Protein AF-A0A0V1E6Z0-F1 (afdb_monomer_lite)

InterPro domains:
  IPR029526 PiggyBac transposable element-derived protein [PF13843] (11-140)
  IPR052638 PiggyBac transposable element-derived [PTHR47055] (14-141)

Organism: Trichinella pseudospiralis (NCBI:txid6337)

pLDDT: mean 80.42, std 14.71, range [31.2, 94.31]

Structure (mmCIF, N/CA/C/O backbone):
data_AF-A0A0V1E6Z0-F1
#
_entry.id   AF-A0A0V1E6Z0-F1
#
loop_
_atom_site.group_PDB
_atom_site.id
_atom_site.type_symbol
_atom_site.label_atom_id
_atom_site.label_alt_id
_atom_site.label_comp_id
_atom_site.label_asym_id
_atom_site.label_entity_id
_atom_site.label_seq_id
_atom_site.pdbx_PDB_ins_code
_atom_site.Cartn_x
_atom_site.Cartn_y
_atom_site.Cartn_z
_atom_site.occupancy
_atom_site.B_iso_or_equiv
_atom_site.auth_seq_id
_atom_site.auth_comp_id
_atom_site.auth_asym_id
_atom_site.auth_atom_id
_atom_site.pdbx_PDB_model_num
ATOM 1 N N . MET A 1 1 ? -50.559 -12.179 20.758 1.00 37.75 1 MET A N 1
ATOM 2 C CA . MET A 1 1 ? -49.288 -12.615 20.141 1.00 37.75 1 MET A CA 1
ATOM 3 C C . MET A 1 1 ? -49.250 -12.112 18.708 1.00 37.75 1 MET A C 1
ATOM 5 O O . MET A 1 1 ? -49.856 -12.716 17.838 1.00 37.75 1 MET A O 1
ATOM 9 N N . SER A 1 2 ? -48.598 -10.979 18.470 1.00 31.20 2 SER A N 1
ATOM 10 C CA . SER A 1 2 ? -48.301 -10.493 17.120 1.00 31.20 2 SER A CA 1
ATOM 11 C C . SER A 1 2 ? -47.018 -9.676 17.215 1.00 31.20 2 SER A C 1
ATOM 13 O O . SER A 1 2 ? -47.028 -8.563 17.736 1.00 31.20 2 SER A O 1
ATOM 15 N N . ASN A 1 3 ? -45.901 -10.275 16.800 1.00 32.34 3 ASN A N 1
ATOM 16 C CA . ASN A 1 3 ? -44.581 -9.654 16.842 1.00 32.34 3 ASN A CA 1
ATOM 17 C C . ASN A 1 3 ? -44.522 -8.496 15.839 1.00 32.34 3 ASN A C 1
ATOM 19 O O . ASN A 1 3 ? -44.340 -8.692 14.641 1.00 32.34 3 ASN A O 1
ATOM 23 N N . THR A 1 4 ? -44.655 -7.276 16.343 1.00 43.06 4 THR A N 1
ATOM 24 C CA . THR A 1 4 ? -44.377 -6.023 15.640 1.00 43.06 4 THR A CA 1
ATOM 25 C C . THR A 1 4 ? -42.867 -5.772 15.596 1.00 43.06 4 THR A C 1
ATOM 27 O O . THR A 1 4 ? -42.330 -4.900 16.278 1.00 43.06 4 THR A O 1
ATOM 30 N N . THR A 1 5 ? -42.140 -6.522 14.766 1.00 43.09 5 THR A N 1
ATOM 31 C CA . THR A 1 5 ? -40.759 -6.168 14.405 1.00 43.09 5 THR A CA 1
ATOM 32 C C . THR A 1 5 ? -40.763 -5.035 13.380 1.00 43.09 5 THR A C 1
ATOM 34 O O . THR A 1 5 ? -40.789 -5.252 12.173 1.00 43.09 5 THR A O 1
ATOM 37 N N . GLY A 1 6 ? -40.785 -3.816 13.923 1.00 41.25 6 GLY A N 1
ATOM 38 C CA . GLY A 1 6 ? -40.280 -2.552 13.385 1.00 41.25 6 GLY A CA 1
ATOM 39 C C . GLY A 1 6 ? -40.160 -2.390 11.869 1.00 41.25 6 GLY A C 1
ATOM 40 O O . GLY A 1 6 ? -39.150 -2.758 11.271 1.00 41.25 6 GLY A O 1
ATOM 41 N N . GLN A 1 7 ? -41.098 -1.638 11.290 1.00 44.97 7 GLN A N 1
ATOM 42 C CA . GLN A 1 7 ? -40.839 -0.840 10.093 1.00 44.97 7 GLN A CA 1
ATOM 43 C C . GLN A 1 7 ? -39.722 0.177 10.397 1.00 44.97 7 GLN A C 1
ATOM 45 O O . GLN A 1 7 ? -39.978 1.282 10.869 1.00 44.97 7 GLN A O 1
ATOM 50 N N . ARG A 1 8 ? -38.457 -0.186 10.171 1.00 48.28 8 ARG A N 1
ATOM 51 C CA . ARG A 1 8 ? -37.324 0.749 10.225 1.00 48.28 8 ARG A CA 1
ATOM 52 C C . ARG A 1 8 ? -36.771 0.949 8.805 1.00 48.28 8 ARG A C 1
ATOM 54 O O . ARG A 1 8 ? -36.319 0.007 8.172 1.00 48.28 8 ARG A O 1
ATOM 61 N N . SER A 1 9 ? -36.870 2.197 8.331 1.00 50.03 9 SER A N 1
ATOM 62 C CA . SER A 1 9 ? -36.160 2.825 7.195 1.00 50.03 9 SER A CA 1
ATOM 63 C C . SER A 1 9 ? -36.379 2.314 5.756 1.00 50.03 9 SER A C 1
ATOM 65 O O . SER A 1 9 ? -35.414 2.166 5.011 1.00 50.03 9 SER A O 1
ATOM 67 N N . ARG A 1 10 ? -37.626 2.142 5.297 1.00 53.41 10 ARG A N 1
ATOM 68 C CA . ARG A 1 10 ? -37.913 1.826 3.875 1.00 53.41 10 ARG A CA 1
ATOM 69 C C . ARG A 1 10 ? -37.826 3.011 2.892 1.00 53.41 10 ARG A C 1
ATOM 71 O O . ARG A 1 10 ? -37.952 2.798 1.697 1.00 53.41 10 ARG A O 1
ATOM 78 N N . ILE A 1 11 ? -37.623 4.240 3.369 1.00 56.22 11 ILE A N 1
ATOM 79 C CA . ILE A 1 11 ? -37.955 5.456 2.596 1.00 56.22 11 ILE A CA 1
ATOM 80 C C . ILE A 1 11 ? -36.743 6.061 1.848 1.00 56.22 11 ILE A C 1
ATOM 82 O O . ILE A 1 11 ? -36.931 6.822 0.911 1.00 56.22 11 ILE A O 1
ATOM 86 N N . TRP A 1 12 ? -35.502 5.697 2.208 1.00 57.25 12 TRP A N 1
ATOM 87 C CA . TRP A 1 12 ? -34.276 6.303 1.638 1.00 57.25 12 TRP A CA 1
ATOM 88 C C . TRP A 1 12 ? -33.103 5.323 1.433 1.00 57.25 12 TRP A C 1
ATOM 90 O O . TRP A 1 12 ? -31.988 5.740 1.128 1.00 57.25 12 TRP A O 1
ATOM 100 N N . GLY A 1 13 ? -33.313 4.020 1.648 1.00 66.69 13 GLY A N 1
ATOM 101 C CA . GLY A 1 13 ? -32.251 3.011 1.594 1.00 66.69 13 GLY A CA 1
ATOM 102 C C . GLY A 1 13 ? -32.286 2.193 0.307 1.00 66.69 13 GLY A C 1
ATOM 103 O O . GLY A 1 13 ? -33.350 1.726 -0.091 1.00 66.69 13 GLY A O 1
ATOM 104 N N . VAL A 1 14 ? -31.122 1.958 -0.306 1.00 79.88 14 VAL A N 1
ATOM 105 C CA . VAL A 1 14 ? -30.985 1.019 -1.432 1.00 79.88 14 VAL A CA 1
ATOM 106 C C . VAL A 1 14 ? -31.421 -0.384 -0.971 1.00 79.88 14 VAL A C 1
ATOM 108 O O . VAL A 1 14 ? -30.803 -0.908 -0.036 1.00 79.88 14 VAL A O 1
ATOM 111 N N . PRO A 1 15 ? -32.433 -1.014 -1.610 1.00 83.06 15 PRO A N 1
ATOM 112 C CA . PRO A 1 15 ? -32.963 -2.327 -1.230 1.00 83.06 15 PRO A CA 1
ATOM 113 C C . PRO A 1 15 ? -31.945 -3.423 -1.006 1.00 83.06 15 PRO A C 1
ATOM 115 O O . PRO A 1 15 ? -32.018 -4.153 -0.020 1.00 83.06 15 PRO A O 1
ATOM 118 N N . LEU A 1 16 ? -30.942 -3.477 -1.869 1.00 84.81 16 LEU A N 1
ATOM 119 C CA . LEU A 1 16 ? -29.861 -4.441 -1.755 1.00 84.81 16 LEU A CA 1
ATOM 120 C C . LEU A 1 16 ? -29.091 -4.305 -0.430 1.00 84.81 16 LEU A C 1
ATOM 122 O O . LEU A 1 16 ? -28.779 -5.300 0.218 1.00 84.81 16 LEU A O 1
ATOM 126 N N . VAL A 1 17 ? -28.818 -3.075 0.007 1.00 81.62 17 VAL A N 1
ATOM 127 C CA . VAL A 1 17 ? -27.971 -2.814 1.177 1.00 81.62 17 VAL A CA 1
ATOM 128 C C . VAL A 1 17 ? -28.712 -3.141 2.469 1.00 81.62 17 VAL A C 1
ATOM 130 O O . VAL A 1 17 ? -28.173 -3.857 3.312 1.00 81.62 17 VAL A O 1
ATOM 133 N N . TYR A 1 18 ? -29.955 -2.667 2.623 1.00 81.25 18 TYR A N 1
ATOM 134 C CA . TYR A 1 18 ? -30.700 -2.886 3.869 1.00 81.25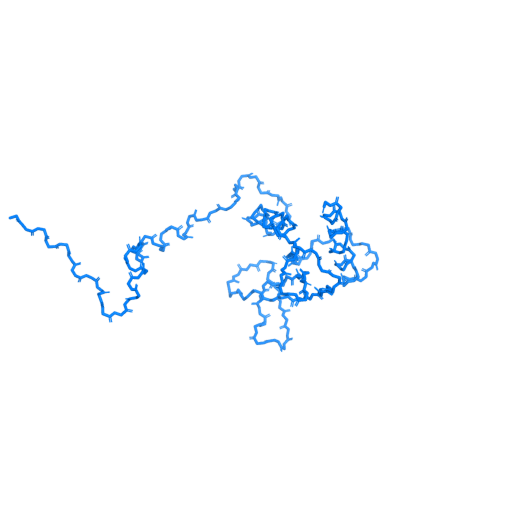 18 TYR A CA 1
ATOM 135 C C . TYR A 1 18 ? -31.153 -4.339 4.055 1.00 81.25 18 TYR A C 1
ATOM 137 O O . TYR A 1 18 ? -31.307 -4.773 5.194 1.00 81.25 18 TYR A O 1
ATOM 145 N N . ASN A 1 19 ? -31.350 -5.088 2.963 1.00 87.06 19 ASN A N 1
ATOM 146 C CA . ASN A 1 19 ? -31.675 -6.514 3.025 1.00 87.06 19 ASN A CA 1
ATOM 147 C C . ASN A 1 19 ? -30.460 -7.382 3.381 1.00 87.06 19 ASN A C 1
ATOM 149 O O . ASN A 1 19 ? -30.640 -8.483 3.888 1.00 87.06 19 ASN A O 1
ATOM 153 N N . THR A 1 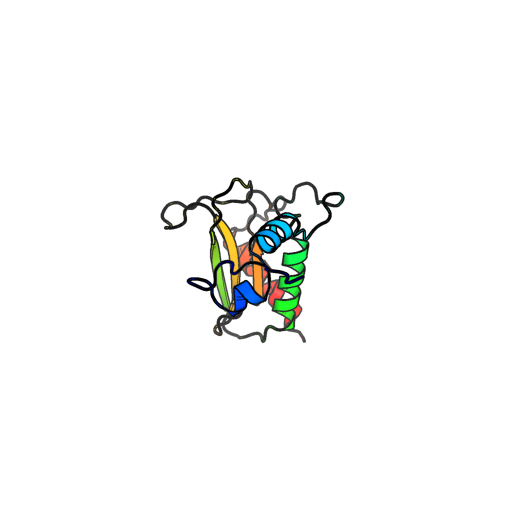20 ? -29.237 -6.902 3.125 1.00 89.56 20 THR A N 1
ATOM 154 C CA . THR A 1 20 ? -28.014 -7.677 3.380 1.00 89.56 20 THR A CA 1
ATOM 155 C C . THR A 1 20 ? -27.631 -7.656 4.859 1.00 89.56 20 THR A C 1
ATOM 157 O O . THR A 1 20 ? -27.409 -8.704 5.458 1.00 89.56 20 THR A O 1
ATOM 160 N N . MET A 1 21 ? -27.529 -6.470 5.468 1.00 89.94 21 MET A N 1
ATOM 161 C CA . MET A 1 21 ? -27.203 -6.338 6.891 1.00 89.94 21 MET A CA 1
ATOM 162 C C . MET A 1 21 ? -27.664 -4.999 7.464 1.00 89.94 21 MET A C 1
ATOM 164 O O . MET A 1 21 ? -27.764 -3.992 6.763 1.00 89.94 21 MET A O 1
ATOM 168 N N . SER A 1 22 ? -27.902 -4.964 8.776 1.00 89.62 22 SER A N 1
ATOM 169 C CA . SER A 1 22 ? -28.215 -3.708 9.458 1.00 89.62 22 SER A CA 1
ATOM 170 C C . SER A 1 22 ? -26.991 -2.785 9.522 1.00 89.62 22 SER A C 1
ATOM 172 O O . SER A 1 22 ? -25.849 -3.236 9.634 1.00 89.62 22 SER A O 1
ATOM 174 N N . ARG A 1 23 ? -27.228 -1.465 9.537 1.00 87.94 23 ARG A N 1
ATOM 175 C CA . ARG A 1 23 ? -26.165 -0.452 9.687 1.00 87.94 23 ARG A CA 1
ATOM 176 C C . ARG A 1 23 ? -25.305 -0.686 10.932 1.00 87.94 23 ARG A C 1
ATOM 178 O O . ARG A 1 23 ? -24.093 -0.509 10.871 1.00 87.94 23 ARG A O 1
ATOM 185 N N . ASN A 1 24 ? -25.921 -1.060 12.054 1.00 91.12 24 ASN A N 1
ATOM 186 C CA . ASN A 1 24 ? -25.201 -1.267 13.311 1.00 91.12 24 ASN A CA 1
ATOM 187 C C . ASN A 1 24 ? -24.272 -2.480 13.219 1.00 91.12 24 ASN A C 1
ATOM 189 O O . ASN A 1 24 ? -23.107 -2.365 13.586 1.00 91.12 24 ASN A O 1
ATOM 193 N N . CYS A 1 25 ? -24.756 -3.582 12.639 1.00 90.94 25 CYS A N 1
ATOM 194 C CA . CYS A 1 25 ? -23.945 -4.771 12.392 1.00 90.94 25 CYS A CA 1
ATOM 195 C C . CYS A 1 25 ? -22.762 -4.460 11.461 1.00 90.94 25 CYS A C 1
ATOM 197 O O . CYS A 1 25 ? -21.629 -4.800 11.784 1.00 90.94 25 CYS A O 1
ATOM 199 N N . PHE A 1 26 ? -22.983 -3.723 10.366 1.00 91.75 26 PHE A N 1
ATOM 200 C CA . PHE A 1 26 ? -21.894 -3.305 9.474 1.00 91.75 26 PHE A CA 1
ATOM 201 C C . PHE A 1 26 ? -20.822 -2.471 10.196 1.00 91.75 26 PHE A C 1
ATOM 203 O O . PHE A 1 26 ? -19.625 -2.710 10.039 1.00 91.75 26 PHE A O 1
ATOM 210 N N . VAL A 1 27 ? -21.242 -1.485 10.998 1.00 91.56 27 VAL A N 1
ATOM 211 C CA . VAL A 1 27 ? -20.322 -0.623 11.759 1.00 91.56 27 VAL A CA 1
ATOM 212 C C . VAL A 1 27 ? -19.543 -1.419 12.803 1.00 91.56 27 VAL A C 1
ATOM 214 O O . VAL A 1 27 ? -18.380 -1.107 13.051 1.00 91.56 27 VAL A O 1
ATOM 217 N N . GLU A 1 28 ? -20.162 -2.426 13.412 1.00 94.31 28 GLU A N 1
ATOM 218 C CA . GLU A 1 28 ? -19.516 -3.318 14.370 1.00 94.31 28 GLU A CA 1
ATOM 219 C C . GLU A 1 28 ? -18.500 -4.234 13.685 1.00 94.31 28 GLU A C 1
ATOM 221 O O . GLU A 1 28 ? -17.325 -4.197 14.042 1.00 94.31 28 GLU A O 1
ATOM 226 N N . LEU A 1 29 ? -18.902 -4.947 12.629 1.00 94.06 29 LEU A N 1
ATOM 227 C CA . LEU A 1 29 ? -18.017 -5.811 11.843 1.00 94.06 29 LEU A CA 1
ATOM 228 C C . LEU A 1 29 ? -16.789 -5.056 11.337 1.00 94.06 29 LEU A C 1
ATOM 230 O O . LEU A 1 29 ? -15.666 -5.527 11.493 1.00 94.06 29 LEU A O 1
ATOM 234 N N . LYS A 1 30 ? -16.983 -3.841 10.808 1.00 91.75 30 LYS A N 1
ATOM 235 C CA . LYS A 1 30 ? -15.893 -3.002 10.295 1.00 91.75 30 LYS A CA 1
ATOM 236 C C . LYS A 1 30 ? -14.792 -2.729 11.333 1.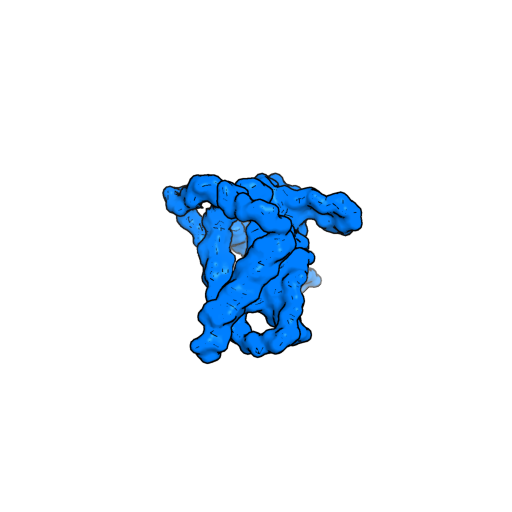00 91.75 30 LYS A C 1
ATOM 238 O O . LYS A 1 30 ? -13.648 -2.521 10.936 1.00 91.75 30 LYS A O 1
ATOM 243 N N . LYS A 1 31 ? -15.102 -2.718 12.636 1.00 92.50 31 LYS A N 1
ATOM 244 C CA . LYS A 1 31 ? -14.108 -2.483 13.704 1.00 92.50 31 LYS A CA 1
ATOM 245 C C . LYS A 1 31 ? -13.164 -3.666 13.913 1.00 92.50 31 LYS A C 1
ATOM 247 O O . LYS A 1 31 ? -12.043 -3.448 14.358 1.00 92.50 31 LYS A O 1
ATOM 252 N N . TYR A 1 32 ? -13.619 -4.878 13.601 1.00 91.44 32 TYR A N 1
ATOM 253 C CA . TYR A 1 32 ? -12.913 -6.128 13.895 1.00 91.44 32 TYR A CA 1
ATOM 254 C C . TYR A 1 32 ? -12.236 -6.751 12.668 1.00 91.44 32 TYR A C 1
ATOM 256 O O . TYR A 1 32 ? -11.694 -7.850 12.754 1.00 91.44 32 TYR A O 1
ATOM 264 N N . ILE A 1 33 ? -12.248 -6.070 11.517 1.00 90.81 33 ILE A N 1
ATOM 265 C CA . ILE A 1 33 ? -11.534 -6.534 10.324 1.00 90.81 33 ILE A CA 1
ATOM 266 C C . ILE A 1 33 ? -10.026 -6.381 10.557 1.00 90.81 33 ILE A C 1
ATOM 268 O O . ILE A 1 33 ? -9.503 -5.268 10.656 1.00 90.81 33 ILE A O 1
ATOM 272 N N . HIS A 1 34 ? -9.329 -7.515 10.606 1.00 90.81 34 HIS A N 1
ATOM 273 C CA . HIS A 1 34 ? -7.882 -7.602 10.775 1.00 90.81 34 HIS A CA 1
ATOM 274 C C . HIS A 1 34 ? -7.290 -8.576 9.751 1.00 90.81 34 HIS A C 1
ATOM 276 O O . HIS A 1 34 ? -7.824 -9.663 9.554 1.00 90.81 34 HIS A O 1
ATOM 282 N N . PHE A 1 35 ? -6.176 -8.190 9.121 1.00 89.31 35 PHE A N 1
ATOM 283 C CA . PHE A 1 35 ? -5.486 -9.002 8.104 1.00 89.31 35 PHE A CA 1
ATOM 284 C C . PHE A 1 35 ? -4.138 -9.567 8.577 1.00 89.31 35 PHE A C 1
ATOM 286 O O . PHE A 1 35 ? -3.551 -10.397 7.891 1.00 89.31 35 PHE A O 1
ATOM 293 N N . SER A 1 36 ? -3.662 -9.140 9.749 1.00 89.81 36 SER A N 1
ATOM 294 C CA . SER A 1 36 ? -2.408 -9.599 10.349 1.00 89.81 36 SER A CA 1
ATOM 295 C C . SER A 1 36 ? -2.586 -9.834 11.844 1.00 89.81 36 SER A C 1
ATOM 297 O O . SER A 1 36 ? -3.317 -9.101 12.515 1.00 89.81 36 SER A O 1
ATOM 299 N N . ASP A 1 37 ? -1.861 -10.816 12.372 1.00 89.69 37 ASP A N 1
ATOM 300 C CA . ASP A 1 37 ? -1.752 -11.063 13.808 1.00 89.69 37 ASP A CA 1
ATOM 301 C C . ASP A 1 37 ? -0.874 -9.987 14.470 1.00 89.69 37 ASP A C 1
ATOM 303 O O . ASP A 1 37 ? 0.291 -9.802 14.107 1.00 89.69 37 ASP A O 1
ATOM 307 N N . ASN A 1 38 ? -1.427 -9.285 15.465 1.00 89.38 38 ASN A N 1
ATOM 308 C CA . ASN A 1 38 ? -0.726 -8.223 16.188 1.00 89.38 38 ASN A CA 1
ATOM 309 C C . ASN A 1 38 ? 0.488 -8.738 16.983 1.00 89.38 38 ASN A C 1
ATOM 311 O O . ASN A 1 38 ? 1.377 -7.946 17.297 1.00 89.38 38 ASN A O 1
ATOM 315 N N . GLN A 1 39 ? 0.548 -10.036 17.300 1.00 89.38 39 GLN A N 1
ATOM 316 C CA . GLN A 1 39 ? 1.680 -10.637 18.013 1.00 89.38 39 GLN A CA 1
ATOM 317 C C . GLN A 1 39 ? 2.886 -10.900 17.100 1.00 89.38 39 GLN A C 1
ATOM 319 O O . GLN A 1 39 ? 4.015 -10.977 17.582 1.00 89.38 39 GLN A O 1
ATOM 324 N N . LYS A 1 40 ? 2.666 -11.009 15.784 1.00 87.56 40 LYS A N 1
ATOM 325 C CA . LYS A 1 40 ? 3.687 -11.386 14.789 1.00 87.56 40 LYS A CA 1
ATOM 326 C C . LYS A 1 40 ? 4.075 -10.234 13.860 1.00 87.56 40 LYS A C 1
ATOM 328 O O . LYS A 1 40 ? 4.542 -10.462 12.747 1.00 87.56 40 LYS A O 1
ATOM 333 N N . LEU A 1 41 ? 3.863 -8.990 14.287 1.00 85.94 41 LEU A N 1
ATOM 334 C CA . LEU A 1 41 ? 4.152 -7.826 13.452 1.00 85.94 41 LEU A CA 1
ATOM 335 C C . LEU A 1 41 ? 5.660 -7.605 13.299 1.00 85.94 41 LEU A C 1
ATOM 337 O O . LEU A 1 41 ? 6.402 -7.525 14.281 1.00 85.94 41 LEU A O 1
ATOM 341 N N . THR A 1 42 ? 6.097 -7.432 12.052 1.00 83.56 42 THR A N 1
ATOM 342 C CA . THR A 1 42 ? 7.478 -7.079 11.721 1.00 83.56 42 THR A CA 1
ATOM 343 C C . THR A 1 42 ? 7.822 -5.702 12.283 1.00 83.56 42 THR A C 1
ATOM 345 O O . THR A 1 42 ? 7.239 -4.686 11.895 1.00 83.56 42 THR A O 1
ATOM 348 N N . LYS A 1 43 ? 8.795 -5.655 13.199 1.00 79.56 43 LYS A N 1
ATOM 349 C CA . LYS A 1 43 ? 9.309 -4.398 13.759 1.00 79.56 43 LYS A CA 1
ATOM 350 C C . LYS A 1 43 ? 9.964 -3.576 12.643 1.00 79.56 43 LYS A C 1
ATOM 352 O O . LYS A 1 43 ? 10.726 -4.113 11.853 1.00 79.56 43 LYS A O 1
ATOM 357 N N . GLY A 1 44 ? 9.633 -2.287 12.566 1.00 79.12 44 GLY A N 1
ATOM 358 C CA . GLY A 1 44 ? 10.107 -1.377 11.512 1.00 79.12 44 GLY A CA 1
ATOM 359 C C . GLY A 1 44 ? 9.171 -1.259 10.302 1.00 79.12 44 GLY A C 1
ATOM 360 O O . GLY A 1 44 ? 9.201 -0.247 9.601 1.00 79.12 44 GLY A O 1
ATOM 361 N N . ASP A 1 45 ? 8.256 -2.213 10.091 1.00 82.81 45 ASP A N 1
ATOM 362 C CA . ASP A 1 45 ? 7.259 -2.107 9.028 1.00 82.81 45 ASP A CA 1
ATOM 363 C C . ASP A 1 45 ? 5.994 -1.360 9.479 1.00 82.81 45 ASP A C 1
ATOM 365 O O . ASP A 1 45 ? 5.117 -1.910 10.154 1.00 82.81 45 ASP A O 1
ATOM 369 N N . LYS A 1 46 ? 5.866 -0.110 9.015 1.00 85.19 46 LYS A N 1
ATOM 370 C CA . LYS A 1 46 ? 4.688 0.747 9.231 1.00 85.19 46 LYS A CA 1
ATOM 371 C C . LYS A 1 46 ? 3.393 0.177 8.633 1.00 85.19 46 LYS A C 1
ATOM 373 O O . LYS A 1 46 ? 2.322 0.549 9.100 1.00 85.19 46 LYS A O 1
ATOM 378 N N . MET A 1 47 ? 3.475 -0.695 7.626 1.00 86.62 47 MET A N 1
ATOM 379 C CA . MET A 1 47 ? 2.322 -1.278 6.922 1.00 86.62 47 MET A CA 1
ATOM 380 C C . MET A 1 47 ? 2.112 -2.765 7.234 1.00 86.62 47 MET A C 1
ATOM 382 O O . MET A 1 47 ? 1.242 -3.388 6.634 1.00 86.62 47 MET A O 1
ATOM 386 N N . SER A 1 48 ? 2.810 -3.317 8.233 1.00 87.50 48 SER A N 1
ATOM 387 C CA . SER A 1 48 ? 2.752 -4.739 8.635 1.00 87.50 48 SER A CA 1
ATOM 388 C C . SER A 1 48 ? 1.338 -5.305 8.840 1.00 87.50 48 SER A C 1
ATOM 390 O O . SER A 1 48 ? 1.107 -6.499 8.653 1.00 87.50 48 SER A O 1
ATOM 392 N N . LYS A 1 49 ? 0.364 -4.455 9.191 1.00 89.12 49 LYS A N 1
ATOM 393 C CA . LYS A 1 49 ? -1.052 -4.833 9.351 1.00 89.12 49 LYS A CA 1
ATOM 394 C C . LYS A 1 49 ? -1.785 -5.148 8.045 1.00 89.12 49 LYS A C 1
ATOM 396 O O . LYS A 1 49 ? -2.856 -5.743 8.093 1.00 89.12 49 LYS A O 1
ATOM 401 N N . VAL A 1 50 ? -1.259 -4.693 6.911 1.00 89.81 50 VAL A N 1
ATOM 402 C CA . VAL A 1 50 ? -1.845 -4.891 5.577 1.00 89.81 50 VAL A CA 1
ATOM 403 C C . VAL A 1 50 ? -0.890 -5.584 4.609 1.00 89.81 50 VAL A C 1
ATOM 405 O O . VAL A 1 50 ? -1.343 -6.036 3.564 1.00 89.81 50 VAL A O 1
ATOM 408 N N . THR A 1 51 ? 0.395 -5.723 4.957 1.00 89.06 51 THR A N 1
ATOM 409 C CA . THR A 1 51 ? 1.404 -6.419 4.143 1.00 89.06 51 THR A CA 1
ATOM 410 C C . THR A 1 51 ? 0.939 -7.803 3.658 1.00 89.06 51 THR A C 1
ATOM 412 O O . THR A 1 51 ? 1.013 -8.032 2.456 1.00 89.06 51 THR A O 1
ATOM 415 N N . PRO A 1 52 ? 0.342 -8.691 4.485 1.00 90.38 52 PRO A N 1
ATOM 416 C CA . PRO A 1 52 ? -0.101 -10.004 4.001 1.00 90.38 52 PRO A CA 1
ATOM 417 C C . PRO A 1 52 ? -1.194 -9.924 2.930 1.00 90.38 52 PRO A C 1
ATOM 419 O O . PRO A 1 52 ? -1.172 -10.672 1.954 1.00 90.38 52 PRO A O 1
ATOM 422 N N . LEU A 1 53 ? -2.140 -8.993 3.096 1.00 91.25 53 LEU A N 1
ATOM 423 C CA . LEU A 1 53 ? -3.200 -8.753 2.119 1.00 91.25 53 LEU A CA 1
ATOM 424 C C . LEU A 1 53 ? -2.620 -8.199 0.814 1.00 91.25 53 LEU A C 1
ATOM 426 O O . LEU A 1 53 ? -3.026 -8.612 -0.267 1.00 91.25 53 LEU A O 1
ATOM 430 N N . HIS A 1 54 ? -1.668 -7.276 0.925 1.00 89.94 54 HIS A N 1
ATOM 431 C CA . HIS A 1 54 ? -0.986 -6.673 -0.212 1.00 89.94 54 HIS A CA 1
ATOM 432 C C . HIS A 1 54 ? -0.171 -7.705 -1.004 1.00 89.94 54 HIS A C 1
ATOM 434 O O . HIS A 1 54 ? -0.269 -7.760 -2.227 1.00 89.94 54 HIS A O 1
ATOM 440 N N . ASP A 1 55 ? 0.575 -8.569 -0.318 1.00 89.62 55 ASP A N 1
ATOM 441 C CA . ASP A 1 55 ? 1.371 -9.618 -0.957 1.00 89.62 55 ASP A CA 1
ATOM 442 C C . ASP A 1 55 ? 0.479 -10.656 -1.644 1.00 89.62 55 ASP A C 1
ATOM 444 O O . ASP A 1 55 ? 0.784 -11.113 -2.745 1.00 89.62 55 ASP A O 1
ATOM 448 N N . MET A 1 56 ? -0.650 -11.009 -1.022 1.00 92.00 56 MET A N 1
ATOM 449 C CA . MET A 1 56 ? -1.661 -11.862 -1.645 1.00 92.00 56 MET A CA 1
ATOM 450 C C . MET A 1 56 ? -2.262 -11.194 -2.887 1.00 92.00 56 MET A C 1
ATOM 452 O O . MET A 1 56 ? -2.375 -11.842 -3.924 1.00 92.00 56 MET A O 1
ATOM 456 N N . LEU A 1 57 ? -2.606 -9.906 -2.806 1.00 91.69 57 LEU A N 1
ATOM 457 C CA . LEU A 1 57 ? -3.149 -9.153 -3.934 1.00 91.69 57 LEU A CA 1
ATOM 458 C C . LEU A 1 57 ? -2.166 -9.128 -5.108 1.00 91.69 57 LEU A C 1
ATOM 460 O O . LEU A 1 57 ? -2.558 -9.479 -6.212 1.00 91.69 57 LEU A O 1
ATOM 464 N N . ASN A 1 58 ? -0.896 -8.794 -4.880 1.00 90.31 58 ASN A N 1
ATOM 465 C CA . ASN A 1 58 ? 0.109 -8.765 -5.946 1.00 90.31 58 ASN A CA 1
ATOM 466 C C . ASN A 1 58 ? 0.327 -10.137 -6.595 1.00 90.31 58 ASN A C 1
ATOM 468 O O . ASN A 1 58 ? 0.509 -10.213 -7.807 1.00 90.31 58 ASN A O 1
ATOM 472 N N . LYS A 1 59 ? 0.264 -11.227 -5.820 1.00 89.50 59 LYS A N 1
ATOM 473 C CA . LYS A 1 59 ? 0.322 -12.589 -6.376 1.00 89.50 59 LYS A CA 1
ATOM 474 C C . LYS A 1 59 ? -0.860 -12.877 -7.295 1.00 89.50 59 LYS A C 1
ATOM 476 O O . LYS A 1 59 ? -0.661 -13.395 -8.386 1.00 89.50 59 LYS A O 1
ATOM 481 N N . LEU A 1 60 ? -2.072 -12.523 -6.869 1.00 90.06 60 LEU A N 1
ATOM 482 C CA . LEU A 1 60 ? -3.275 -12.707 -7.682 1.00 90.06 60 LEU A CA 1
ATOM 483 C C . LEU A 1 60 ? -3.230 -11.828 -8.937 1.00 90.06 60 LEU A C 1
ATOM 485 O O . LEU A 1 60 ? -3.548 -12.299 -10.024 1.00 90.06 60 LEU A O 1
ATOM 489 N N . LEU A 1 61 ? -2.783 -10.578 -8.802 1.00 89.38 61 LEU A N 1
ATOM 490 C CA . LEU A 1 61 ? -2.645 -9.664 -9.931 1.00 89.38 61 LEU A CA 1
ATOM 491 C C . LEU A 1 61 ? -1.665 -10.203 -10.977 1.00 89.38 61 LEU A C 1
ATOM 493 O O . LEU A 1 61 ? -1.983 -10.180 -12.164 1.00 89.38 61 LEU A O 1
ATOM 497 N N . ALA A 1 62 ? -0.527 -10.747 -10.544 1.00 85.44 62 ALA A N 1
ATOM 498 C CA . ALA A 1 62 ? 0.444 -11.377 -11.433 1.00 85.44 62 ALA A CA 1
ATOM 499 C C . ALA A 1 62 ? -0.086 -12.666 -12.072 1.00 85.44 62 ALA A C 1
ATOM 501 O O . ALA A 1 62 ? 0.138 -12.893 -13.253 1.00 85.44 62 ALA A O 1
ATOM 502 N N . GLN A 1 63 ? -0.808 -13.492 -11.310 1.00 85.50 63 GLN A N 1
ATOM 503 C CA . GLN A 1 63 ? -1.322 -14.777 -11.786 1.00 85.50 63 GLN A CA 1
ATOM 504 C C . GLN A 1 63 ? -2.407 -14.625 -12.860 1.00 85.50 63 GLN A C 1
ATOM 506 O O . GLN A 1 63 ? -2.458 -15.420 -13.794 1.00 85.50 63 GLN A O 1
ATOM 511 N N . PHE A 1 64 ? -3.300 -13.645 -12.710 1.00 83.25 64 PHE A N 1
ATOM 512 C CA . PHE A 1 64 ? -4.416 -13.428 -13.640 1.00 83.25 64 PHE A CA 1
ATOM 513 C C . PHE A 1 64 ? -4.135 -12.347 -14.688 1.00 83.25 64 PHE A C 1
ATOM 515 O O . PHE A 1 64 ? -4.951 -12.134 -15.585 1.00 83.25 64 PHE A O 1
ATOM 522 N N . GLY A 1 65 ? -3.001 -11.654 -14.579 1.00 78.38 65 GLY A N 1
ATOM 523 C CA . GLY A 1 65 ? -2.615 -10.608 -15.511 1.00 78.38 65 GLY A CA 1
ATOM 524 C C . GLY A 1 65 ? -2.101 -11.189 -16.820 1.00 78.38 65 GLY A C 1
ATOM 525 O O . GLY A 1 65 ? -1.072 -11.853 -16.846 1.00 78.38 65 GLY A O 1
ATOM 526 N N . VAL A 1 66 ? -2.773 -10.878 -17.927 1.00 79.12 66 VAL A N 1
ATOM 527 C CA . VAL A 1 66 ? -2.209 -11.107 -19.263 1.00 79.12 66 VAL A CA 1
ATOM 528 C C . VAL A 1 66 ? -1.223 -9.979 -19.546 1.00 79.12 66 VAL A C 1
ATOM 530 O O . VAL A 1 66 ? -1.615 -8.811 -19.584 1.00 79.12 66 VAL A O 1
ATOM 533 N N . PHE A 1 67 ? 0.062 -10.301 -19.693 1.00 76.88 67 PHE A N 1
ATOM 534 C CA . PHE A 1 67 ? 1.099 -9.292 -19.900 1.00 76.88 67 PHE A CA 1
ATOM 535 C C . PHE A 1 67 ? 1.022 -8.689 -21.305 1.00 76.88 67 PHE A C 1
ATOM 537 O O . PHE A 1 67 ? 1.054 -9.396 -22.311 1.00 76.88 67 PHE A O 1
ATOM 544 N N . HIS A 1 68 ? 0.958 -7.359 -21.363 1.00 78.38 68 HIS A N 1
ATOM 545 C CA . HIS A 1 68 ? 1.007 -6.591 -22.603 1.00 78.38 68 HIS A CA 1
ATOM 546 C C . HIS A 1 68 ? 2.408 -6.017 -22.838 1.00 78.38 68 HIS A C 1
ATOM 548 O O . HIS A 1 68 ? 3.170 -5.781 -21.902 1.00 78.38 68 HIS A O 1
ATOM 554 N N . SER A 1 69 ? 2.735 -5.736 -24.100 1.00 81.06 69 SER A N 1
ATOM 555 C CA . SER A 1 69 ? 4.006 -5.104 -24.485 1.00 81.06 69 SER A CA 1
ATOM 556 C C . SER A 1 69 ? 4.110 -3.636 -24.057 1.00 81.06 69 SER A C 1
ATOM 558 O O . SER A 1 69 ? 5.211 -3.118 -23.885 1.00 81.06 69 SER A O 1
ATOM 560 N N . LEU A 1 70 ? 2.970 -2.961 -23.890 1.00 87.31 70 LEU A N 1
ATOM 561 C CA . LEU A 1 70 ? 2.882 -1.564 -23.480 1.00 87.31 70 LEU A CA 1
ATOM 562 C C . LEU A 1 70 ? 2.574 -1.484 -21.985 1.00 87.31 70 LEU A C 1
ATOM 564 O O . LEU A 1 70 ? 1.474 -1.834 -21.548 1.00 87.31 70 LEU A O 1
ATOM 568 N N . LEU A 1 71 ? 3.555 -1.006 -21.224 1.00 88.75 71 LEU A N 1
ATOM 569 C CA . LEU A 1 71 ? 3.504 -0.891 -19.772 1.00 88.75 71 LEU A CA 1
ATOM 570 C C . LEU A 1 71 ? 3.687 0.565 -19.350 1.00 88.75 71 LEU A C 1
ATOM 572 O O . LEU A 1 71 ? 4.487 1.298 -19.931 1.00 88.75 71 LEU A O 1
ATOM 576 N N . SER A 1 72 ? 2.975 0.957 -18.300 1.00 90.19 72 SER A N 1
ATOM 577 C CA . SER A 1 72 ? 3.094 2.264 -17.665 1.00 90.19 72 SER A CA 1
ATOM 578 C C . SER A 1 72 ? 3.367 2.095 -16.178 1.00 90.19 72 SER A C 1
ATOM 580 O O . SER A 1 72 ? 2.705 1.306 -15.502 1.00 90.19 72 SER A O 1
ATOM 582 N N . VAL A 1 73 ? 4.329 2.858 -15.664 1.00 90.94 73 VAL A N 1
ATOM 583 C CA . VAL A 1 73 ? 4.631 2.950 -14.233 1.00 90.94 73 VAL A CA 1
ATOM 584 C C . VAL A 1 73 ? 4.349 4.370 -13.788 1.00 90.94 73 VAL A C 1
ATOM 586 O O . VAL A 1 73 ? 4.974 5.303 -14.288 1.00 90.94 73 VAL A O 1
ATOM 589 N N . ASP A 1 74 ? 3.430 4.530 -12.843 1.00 90.38 74 ASP A N 1
ATOM 590 C CA . ASP A 1 74 ? 3.084 5.849 -12.318 1.00 90.38 74 ASP A CA 1
ATOM 591 C C . ASP A 1 74 ? 2.680 5.797 -10.838 1.00 90.38 74 ASP A C 1
ATOM 593 O O . ASP A 1 74 ? 2.491 4.733 -10.234 1.00 90.38 74 ASP A O 1
ATOM 597 N N . GLU A 1 75 ? 2.579 6.974 -10.235 1.00 89.06 75 GLU A N 1
ATOM 598 C CA . GLU A 1 75 ? 2.225 7.194 -8.846 1.00 89.06 75 GLU A CA 1
ATOM 599 C C . GLU A 1 75 ? 0.719 7.433 -8.691 1.00 89.06 75 GLU A C 1
ATOM 601 O O . GLU A 1 75 ? 0.165 8.412 -9.193 1.00 89.06 75 GLU A O 1
ATOM 606 N N . ALA A 1 76 ? 0.060 6.615 -7.874 1.00 88.50 76 ALA A N 1
ATOM 607 C CA . ALA A 1 76 ? -1.302 6.866 -7.423 1.00 88.50 76 ALA A CA 1
ATOM 608 C C . ALA A 1 76 ? -1.353 7.296 -5.952 1.00 88.50 76 ALA A C 1
ATOM 610 O O . ALA A 1 76 ? -0.462 7.026 -5.140 1.00 88.50 76 ALA A O 1
ATOM 611 N N . MET A 1 77 ? -2.424 8.011 -5.611 1.00 88.31 77 MET A N 1
ATOM 612 C CA . MET A 1 77 ? -2.640 8.597 -4.290 1.00 88.31 77 MET A CA 1
ATOM 613 C C . MET A 1 77 ? -3.935 8.051 -3.692 1.00 88.31 77 MET A C 1
ATOM 615 O O . MET A 1 77 ? -5.011 8.257 -4.248 1.00 88.31 77 MET A O 1
ATOM 619 N N . VAL A 1 78 ? -3.839 7.390 -2.537 1.00 89.44 78 VAL A N 1
ATOM 620 C CA . VAL A 1 78 ? -4.999 6.846 -1.814 1.00 89.44 78 VAL A CA 1
ATOM 621 C C . VAL A 1 78 ? -5.364 7.784 -0.658 1.00 89.44 78 VAL A C 1
ATOM 623 O O . VAL A 1 78 ? -4.614 7.846 0.327 1.00 89.44 78 VAL A O 1
ATOM 626 N N . PRO A 1 79 ? -6.477 8.542 -0.747 1.00 90.38 79 PRO A N 1
ATOM 627 C CA . PRO A 1 79 ? -6.832 9.552 0.246 1.00 90.38 79 PRO A CA 1
ATOM 628 C C . PRO A 1 79 ? -6.997 8.946 1.638 1.00 90.38 79 PRO A C 1
ATOM 630 O O . PRO A 1 79 ? -7.714 7.963 1.827 1.00 90.38 79 PRO A O 1
ATOM 633 N N . TYR A 1 80 ? -6.362 9.566 2.633 1.00 89.25 80 TYR A N 1
ATOM 634 C CA . TYR A 1 80 ? -6.493 9.146 4.023 1.00 89.25 80 TYR A CA 1
ATOM 635 C C . TYR A 1 80 ? -6.331 10.322 4.987 1.00 89.25 80 TYR A C 1
ATOM 637 O O . TYR A 1 80 ? -5.266 10.927 5.111 1.00 89.25 80 TYR A O 1
ATOM 645 N N . PHE A 1 81 ? -7.399 10.629 5.719 1.00 85.50 81 PHE A N 1
ATOM 646 C CA . PHE A 1 81 ? -7.459 11.836 6.547 1.00 85.50 81 PHE A CA 1
ATOM 647 C C . PHE A 1 81 ? -6.940 11.640 7.973 1.00 85.50 81 PHE A C 1
ATOM 649 O O . PHE A 1 81 ? -6.512 12.601 8.609 1.00 85.50 81 PHE A O 1
ATOM 656 N N . SER A 1 82 ? -6.918 10.407 8.478 1.00 88.56 82 SER A N 1
ATOM 657 C CA . SER A 1 82 ? -6.509 10.142 9.858 1.00 88.56 82 SER A CA 1
ATOM 658 C C . SER A 1 82 ? -4.977 10.174 10.032 1.00 88.56 82 SER A C 1
ATOM 660 O O . SER A 1 82 ? -4.203 10.435 9.098 1.00 88.56 82 SER A O 1
ATOM 662 N N . ARG A 1 83 ? -4.527 9.990 11.276 1.00 87.25 83 ARG A N 1
ATOM 663 C CA . ARG A 1 83 ? -3.117 10.010 11.672 1.00 87.25 83 ARG A CA 1
ATOM 664 C C . ARG A 1 83 ? -2.489 8.648 11.393 1.00 87.25 83 ARG A C 1
ATOM 666 O O . ARG A 1 83 ? -2.879 7.649 11.987 1.00 87.25 83 ARG A O 1
ATOM 673 N N . HIS A 1 84 ? -1.515 8.617 10.489 1.00 88.44 84 HIS A N 1
ATOM 674 C CA . HIS A 1 84 ? -0.688 7.443 10.233 1.00 88.44 84 HIS A CA 1
ATOM 675 C C . HIS A 1 84 ? 0.700 7.873 9.753 1.00 88.44 84 HIS A C 1
ATOM 677 O O . HIS A 1 84 ? 0.820 8.822 8.980 1.00 88.44 84 HIS A O 1
ATOM 683 N N . SER A 1 85 ? 1.744 7.173 10.196 1.00 84.75 85 SER A N 1
ATOM 684 C CA . SER A 1 85 ? 3.153 7.541 9.974 1.00 84.75 85 SER A CA 1
ATOM 685 C C . SER A 1 85 ? 3.683 7.235 8.567 1.00 84.75 85 SER A C 1
ATOM 687 O O . SER A 1 85 ? 4.799 7.632 8.236 1.00 84.75 85 SER A O 1
ATOM 689 N N . ALA A 1 86 ? 2.921 6.496 7.756 1.00 85.69 86 ALA A N 1
ATOM 690 C CA . ALA A 1 86 ? 3.232 6.221 6.348 1.00 85.69 86 ALA A CA 1
ATOM 691 C C . ALA A 1 86 ? 2.521 7.174 5.368 1.00 85.69 86 ALA A C 1
ATOM 693 O O . ALA A 1 86 ? 2.690 7.047 4.160 1.00 85.69 86 ALA A O 1
ATOM 694 N N . LYS A 1 87 ? 1.713 8.117 5.870 1.00 87.81 87 LYS A N 1
ATOM 695 C CA . LYS A 1 87 ? 1.049 9.118 5.033 1.00 87.81 87 LYS A CA 1
ATOM 696 C C . LYS A 1 87 ? 2.077 10.122 4.512 1.00 87.81 87 LYS A C 1
ATOM 698 O O . LYS A 1 87 ? 2.892 10.618 5.284 1.00 87.81 87 LYS A O 1
ATOM 703 N N . MET A 1 88 ? 2.001 10.452 3.230 1.00 87.75 88 MET A N 1
ATOM 704 C CA . MET A 1 88 ? 2.862 11.446 2.596 1.00 87.75 88 MET A CA 1
ATOM 705 C C . MET A 1 88 ? 2.094 12.746 2.370 1.00 87.75 88 MET A C 1
ATOM 707 O O . MET A 1 88 ? 0.882 12.736 2.139 1.00 87.75 88 MET A O 1
ATOM 711 N N . PHE A 1 89 ? 2.818 13.863 2.458 1.00 86.69 89 PHE A N 1
ATOM 712 C CA . PHE A 1 89 ? 2.318 15.170 2.061 1.00 86.69 89 PHE A CA 1
ATOM 713 C C . PHE A 1 89 ? 2.871 15.532 0.683 1.00 86.69 89 PHE A C 1
ATOM 715 O O . PHE A 1 89 ? 4.088 15.530 0.502 1.00 86.69 89 PHE A O 1
ATOM 722 N N . ILE A 1 90 ? 1.995 15.839 -0.273 1.00 84.56 90 ILE A N 1
ATOM 723 C CA . ILE A 1 90 ? 2.380 16.365 -1.587 1.00 84.56 90 ILE A CA 1
ATOM 724 C C . ILE A 1 90 ? 1.714 17.723 -1.772 1.00 84.56 90 ILE A C 1
ATOM 726 O O . ILE A 1 90 ? 0.491 17.824 -1.866 1.00 84.56 90 ILE A O 1
ATOM 730 N N . GLN A 1 91 ? 2.532 18.769 -1.826 1.00 86.69 91 GLN A N 1
ATOM 731 C CA . GLN A 1 91 ? 2.064 20.124 -2.080 1.00 86.69 91 GLN A CA 1
ATOM 732 C C . GLN A 1 91 ? 1.552 20.248 -3.524 1.00 86.69 91 GLN A C 1
ATOM 734 O O . GLN A 1 91 ? 2.149 19.703 -4.448 1.00 86.69 91 GLN A O 1
ATOM 739 N N . GLY A 1 92 ? 0.445 20.969 -3.717 1.00 84.06 92 GLY A N 1
ATOM 740 C CA . GLY A 1 92 ? -0.098 21.270 -5.048 1.00 84.06 92 GLY A CA 1
ATOM 741 C C . GLY A 1 92 ? -1.083 20.241 -5.616 1.00 84.06 92 GLY A C 1
ATOM 742 O O . GLY A 1 92 ? -1.606 20.461 -6.704 1.00 84.06 92 GLY A O 1
ATOM 743 N N . LYS A 1 93 ? -1.391 19.151 -4.898 1.00 83.44 93 LYS A N 1
ATOM 744 C CA . LYS A 1 93 ? -2.477 18.221 -5.268 1.00 83.44 93 LYS A CA 1
ATOM 745 C C . LYS A 1 93 ? -3.764 18.556 -4.508 1.00 83.44 93 LYS A C 1
ATOM 747 O O . LYS A 1 93 ? -3.706 19.015 -3.376 1.00 83.44 93 LYS A O 1
ATOM 752 N N . SER A 1 94 ? -4.931 18.277 -5.097 1.00 82.19 94 SER A N 1
ATOM 753 C CA . SER A 1 94 ? -6.235 18.450 -4.424 1.00 82.19 94 SER A CA 1
ATOM 754 C C . SER A 1 94 ? -6.343 17.629 -3.132 1.00 82.19 94 SER A C 1
ATOM 756 O O . SER A 1 94 ? -6.965 18.052 -2.161 1.00 82.19 94 SER A O 1
ATOM 758 N N . ILE A 1 95 ? -5.680 16.470 -3.101 1.00 81.31 95 ILE A N 1
ATOM 759 C CA . ILE A 1 95 ? -5.494 15.637 -1.915 1.00 81.31 95 ILE A CA 1
ATOM 760 C C . ILE A 1 95 ? -4.022 15.726 -1.512 1.00 81.31 95 ILE A C 1
ATOM 762 O O . ILE A 1 95 ? -3.181 14.976 -2.008 1.00 81.31 95 ILE A O 1
ATOM 766 N N . CYS A 1 96 ? -3.705 16.649 -0.604 1.00 85.06 96 CYS A N 1
ATOM 767 C CA . CYS A 1 96 ? -2.323 16.846 -0.172 1.00 85.06 96 CYS A CA 1
ATOM 768 C C . CYS A 1 96 ? -1.827 15.749 0.778 1.00 85.06 96 CYS A C 1
ATOM 770 O O . CYS A 1 96 ? -0.625 15.582 0.909 1.00 85.06 96 CYS A O 1
ATOM 772 N N . PHE A 1 97 ? -2.722 15.028 1.462 1.00 87.75 97 PHE A N 1
ATOM 773 C CA . PHE A 1 97 ? -2.382 14.036 2.486 1.00 87.75 97 PHE A CA 1
ATOM 774 C C . PHE A 1 97 ? -2.963 12.662 2.141 1.00 87.75 97 PHE A C 1
ATOM 776 O O . PHE A 1 97 ? -4.166 12.430 2.285 1.00 87.75 97 PHE A O 1
ATOM 783 N N . SER A 1 98 ? -2.107 11.730 1.733 1.00 90.12 98 SER A N 1
ATOM 784 C CA . SER A 1 98 ? -2.533 10.397 1.292 1.00 90.12 98 SER A CA 1
ATOM 785 C C . SER A 1 98 ? -1.412 9.369 1.392 1.00 90.12 98 SER A C 1
ATOM 787 O O . SER A 1 98 ? -0.252 9.701 1.650 1.00 90.12 98 SER A O 1
ATOM 789 N N . TYR A 1 99 ? -1.757 8.103 1.180 1.00 89.75 99 TYR A N 1
ATOM 790 C CA . TYR A 1 99 ? -0.752 7.093 0.872 1.00 89.75 99 TYR A CA 1
ATOM 791 C C . TYR A 1 99 ? -0.341 7.230 -0.584 1.00 89.75 99 TYR A C 1
ATOM 793 O O . TYR A 1 99 ? -1.195 7.376 -1.458 1.00 89.75 99 TYR A O 1
ATOM 801 N N . LYS A 1 100 ? 0.964 7.190 -0.824 1.00 88.19 100 LYS A N 1
ATOM 802 C CA . LYS A 1 100 ? 1.530 7.179 -2.163 1.00 88.19 100 LYS A CA 1
ATOM 803 C C . LYS A 1 100 ? 1.857 5.738 -2.532 1.00 88.19 100 LYS A C 1
ATOM 805 O O . LYS A 1 100 ? 2.533 5.042 -1.770 1.00 88.19 100 LYS A O 1
ATOM 810 N N . ILE A 1 101 ? 1.362 5.300 -3.677 1.00 91.06 101 ILE A N 1
ATOM 811 C CA . ILE A 1 101 ? 1.616 3.969 -4.218 1.00 91.06 101 ILE A CA 1
ATOM 812 C C . ILE A 1 101 ? 2.191 4.116 -5.620 1.00 91.06 101 ILE A C 1
ATOM 814 O O . ILE A 1 101 ? 1.800 5.018 -6.354 1.00 91.06 101 ILE A O 1
ATOM 818 N N . TRP A 1 102 ? 3.112 3.239 -5.985 1.00 90.94 102 TRP A N 1
ATOM 819 C CA . TRP A 1 102 ? 3.488 3.037 -7.375 1.00 90.94 102 TRP A CA 1
ATOM 820 C C . TRP A 1 102 ? 2.641 1.911 -7.941 1.00 90.94 102 TRP A C 1
ATOM 822 O O . TRP A 1 102 ? 2.459 0.887 -7.275 1.00 90.94 102 TRP A O 1
ATOM 832 N N . MET A 1 103 ? 2.154 2.085 -9.160 1.00 92.00 103 MET A N 1
ATOM 833 C CA . MET A 1 103 ? 1.403 1.059 -9.869 1.00 92.00 103 MET A CA 1
ATOM 834 C C . MET A 1 103 ? 2.030 0.817 -11.231 1.00 92.00 103 MET A C 1
ATOM 836 O O . MET A 1 103 ? 2.364 1.759 -11.949 1.00 92.00 103 MET A O 1
ATOM 840 N N . LEU A 1 104 ? 2.172 -0.460 -11.556 1.00 91.19 104 LEU A N 1
ATOM 841 C CA . LEU A 1 104 ? 2.547 -0.945 -12.871 1.00 91.19 104 LEU A CA 1
ATOM 842 C C . LEU A 1 104 ? 1.280 -1.424 -13.567 1.00 91.19 104 LEU A C 1
ATOM 844 O O . LEU A 1 104 ? 0.661 -2.390 -13.113 1.00 91.19 104 LEU A O 1
ATOM 848 N N . CYS A 1 105 ? 0.908 -0.749 -14.648 1.00 91.06 105 CYS A N 1
ATOM 849 C CA . CYS A 1 105 ? -0.315 -1.023 -15.387 1.00 91.06 105 CYS A CA 1
ATOM 850 C C . CYS A 1 105 ? -0.036 -1.323 -16.861 1.00 91.06 105 CYS A C 1
ATOM 852 O O . CYS A 1 105 ? 0.893 -0.768 -17.451 1.00 91.06 105 CYS A O 1
ATOM 854 N N . GLY A 1 106 ? -0.862 -2.181 -17.451 1.00 88.62 106 GLY A N 1
ATOM 855 C CA . GLY A 1 106 ? -0.919 -2.398 -18.891 1.00 88.62 106 GLY A CA 1
ATOM 856 C C . GLY A 1 106 ? -1.727 -1.317 -19.601 1.00 88.62 106 GLY A C 1
ATOM 857 O O . GLY A 1 106 ? -2.452 -0.535 -18.981 1.00 88.62 106 GLY A O 1
ATOM 858 N N . ASN A 1 107 ? -1.622 -1.287 -20.928 1.00 87.94 107 ASN A N 1
ATOM 859 C CA . ASN A 1 107 ? -2.430 -0.407 -21.779 1.00 87.94 107 ASN A CA 1
ATOM 860 C C . ASN A 1 107 ? -3.948 -0.684 -21.690 1.00 87.94 107 ASN A C 1
ATOM 862 O O . ASN A 1 107 ? -4.761 0.180 -22.000 1.00 87.94 107 ASN A O 1
ATOM 866 N N . ASP A 1 108 ? -4.336 -1.876 -21.248 1.00 86.94 108 ASP A N 1
ATOM 867 C CA . ASP A 1 108 ? -5.719 -2.270 -20.962 1.00 86.94 108 ASP A CA 1
ATOM 868 C C . ASP A 1 108 ? -6.256 -1.704 -19.631 1.00 86.94 108 ASP A C 1
ATOM 870 O O . ASP A 1 108 ? -7.440 -1.844 -19.325 1.00 86.94 108 ASP A O 1
ATOM 874 N N . GLY A 1 109 ? -5.398 -1.053 -18.839 1.00 85.94 109 GLY A N 1
ATOM 875 C CA . GLY A 1 109 ? -5.723 -0.528 -17.515 1.00 85.94 109 GLY A CA 1
ATOM 876 C C . GLY A 1 109 ? -5.581 -1.552 -16.387 1.00 85.94 109 GLY A C 1
ATOM 877 O O . GLY A 1 109 ? -5.863 -1.216 -15.235 1.00 85.94 109 GLY A O 1
ATOM 878 N N . TYR A 1 110 ? -5.130 -2.777 -16.675 1.00 89.75 110 TYR A N 1
ATOM 879 C CA . TYR A 1 110 ? -4.918 -3.796 -15.652 1.00 89.75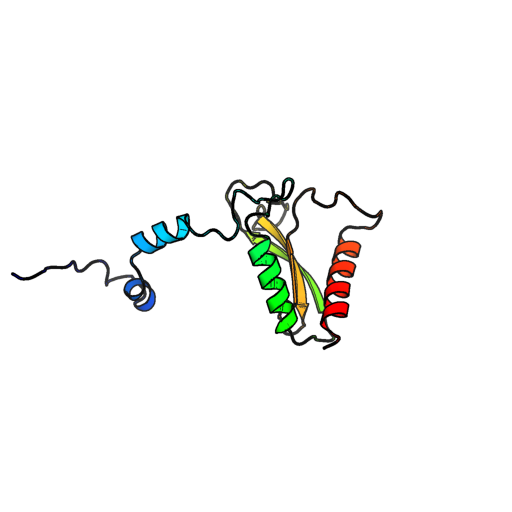 110 TYR A CA 1
ATOM 880 C C . TYR A 1 110 ? -3.644 -3.518 -14.851 1.00 89.75 110 TYR A C 1
ATOM 882 O O . TYR A 1 110 ? -2.596 -3.218 -15.420 1.00 89.75 110 TYR A O 1
ATOM 890 N N . SER A 1 111 ? -3.709 -3.635 -13.523 1.00 89.81 111 SER A N 1
ATOM 891 C CA . SER A 1 111 ? -2.550 -3.455 -12.644 1.00 89.81 111 SER A CA 1
ATOM 892 C C . SER A 1 111 ? -1.840 -4.783 -12.397 1.00 89.81 111 SER A C 1
ATOM 894 O O . SER A 1 111 ? -2.405 -5.676 -11.779 1.00 89.81 111 SER A O 1
ATOM 896 N N . TYR A 1 112 ? -0.582 -4.899 -12.812 1.00 88.12 112 TYR A N 1
ATOM 897 C CA . TYR A 1 112 ? 0.229 -6.103 -12.602 1.00 88.12 112 TYR A CA 1
ATOM 898 C C . TYR A 1 112 ? 0.900 -6.130 -11.232 1.00 88.12 112 TYR A C 1
ATOM 900 O O . TYR A 1 112 ? 1.072 -7.190 -10.636 1.00 88.12 112 TYR A O 1
ATOM 908 N N . HIS A 1 113 ? 1.307 -4.961 -10.739 1.00 89.19 113 HIS A N 1
ATOM 909 C CA . HIS A 1 113 ? 2.020 -4.853 -9.476 1.00 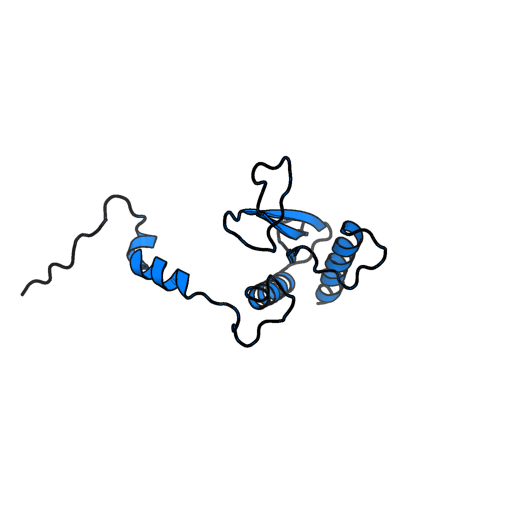89.19 113 HIS A CA 1
ATOM 910 C C . HIS A 1 113 ? 1.769 -3.502 -8.816 1.00 89.19 113 HIS A C 1
ATOM 912 O O . HIS A 1 113 ? 1.878 -2.448 -9.448 1.00 89.19 113 HIS A O 1
ATOM 918 N N . ILE A 1 114 ? 1.479 -3.535 -7.518 1.00 90.50 114 ILE A N 1
ATOM 919 C CA . ILE A 1 114 ? 1.282 -2.349 -6.691 1.00 90.50 114 ILE A CA 1
ATOM 920 C C . ILE A 1 114 ? 2.365 -2.346 -5.614 1.00 90.50 114 ILE A C 1
ATOM 922 O O . ILE A 1 114 ? 2.672 -3.374 -5.015 1.00 90.50 114 ILE A O 1
ATOM 926 N N . SER A 1 115 ? 2.980 -1.190 -5.375 1.00 87.56 115 SER A N 1
ATOM 927 C CA . SER A 1 115 ? 3.987 -1.026 -4.326 1.00 87.56 115 SER A CA 1
ATOM 928 C C . SER A 1 115 ? 3.675 0.189 -3.468 1.00 87.56 115 SER A C 1
ATOM 930 O O . SER A 1 115 ? 3.598 1.316 -3.961 1.00 87.56 115 SER A O 1
ATOM 932 N N . ILE A 1 116 ? 3.496 -0.030 -2.165 1.00 83.94 116 ILE A N 1
ATOM 933 C CA . ILE A 1 116 ? 3.212 1.042 -1.210 1.00 83.94 116 ILE A CA 1
ATOM 934 C C . ILE A 1 116 ? 4.515 1.703 -0.766 1.00 83.94 116 ILE A C 1
ATOM 936 O O . ILE A 1 116 ? 5.397 1.059 -0.194 1.00 83.94 116 ILE A O 1
ATOM 940 N N . ILE A 1 117 ? 4.601 3.022 -0.935 1.00 78.12 117 ILE A N 1
ATOM 941 C CA . ILE A 1 117 ? 5.744 3.791 -0.453 1.00 78.12 117 ILE A CA 1
ATOM 942 C C . ILE A 1 117 ? 5.540 4.108 1.023 1.00 78.12 117 ILE A C 1
ATOM 944 O O . ILE A 1 117 ? 4.634 4.846 1.410 1.00 78.12 117 ILE A O 1
ATOM 948 N N . CYS A 1 118 ? 6.431 3.581 1.855 1.00 65.94 118 CYS A N 1
ATOM 949 C CA . CYS A 1 118 ? 6.508 3.947 3.260 1.00 65.94 118 CYS A CA 1
ATOM 950 C C . CYS A 1 118 ? 7.684 4.898 3.463 1.00 65.94 118 CYS A C 1
ATOM 952 O O . CYS A 1 118 ? 8.821 4.571 3.126 1.00 65.94 118 CYS A O 1
ATOM 954 N N . GLN A 1 119 ? 7.425 6.064 4.056 1.00 56.69 119 GLN A N 1
ATOM 955 C CA . GLN A 1 119 ? 8.477 7.013 4.407 1.00 56.69 119 GLN A CA 1
ATOM 956 C C . GLN A 1 119 ? 9.537 6.328 5.293 1.00 56.69 119 GLN A C 1
ATOM 958 O O . GLN A 1 119 ? 9.215 5.918 6.415 1.00 56.69 119 GLN A O 1
ATOM 963 N N . GLY A 1 120 ? 10.772 6.224 4.782 1.00 52.72 120 GLY A N 1
ATOM 964 C CA . GLY A 1 120 ? 11.949 5.719 5.503 1.00 52.72 120 GLY A CA 1
ATOM 965 C C . GLY A 1 120 ? 12.285 4.231 5.339 1.00 52.72 120 GLY A C 1
ATOM 966 O O . GLY A 1 120 ? 13.067 3.735 6.134 1.00 52.72 120 GLY A O 1
ATOM 967 N N . LYS A 1 121 ? 11.705 3.506 4.370 1.00 54.28 121 LYS A N 1
ATOM 968 C CA . LYS A 1 121 ? 11.841 2.034 4.283 1.00 54.28 121 LYS A CA 1
ATOM 969 C C . LYS A 1 121 ? 12.928 1.487 3.338 1.00 54.28 121 LYS A C 1
ATOM 971 O O . LYS A 1 121 ? 13.005 0.278 3.166 1.00 54.28 121 LYS A O 1
ATOM 976 N N . ASP A 1 122 ? 13.780 2.333 2.762 1.00 54.28 122 ASP A N 1
ATOM 977 C CA . ASP A 1 122 ? 14.945 1.870 1.992 1.00 54.28 122 ASP A CA 1
ATOM 978 C C . ASP A 1 122 ? 16.217 1.998 2.854 1.00 54.28 122 ASP A C 1
ATOM 980 O O . ASP A 1 122 ? 17.030 2.895 2.646 1.00 54.28 122 ASP A O 1
ATOM 984 N N . GLU A 1 123 ? 16.393 1.109 3.839 1.00 49.06 123 GLU A N 1
ATOM 985 C CA . GLU A 1 123 ? 17.642 1.018 4.629 1.00 49.06 123 GLU A CA 1
ATOM 986 C C . GLU A 1 123 ? 18.830 0.499 3.788 1.00 49.06 123 GLU A C 1
ATOM 988 O O . GLU A 1 123 ? 19.987 0.682 4.151 1.00 49.06 123 GLU A O 1
ATOM 993 N N . HIS A 1 124 ? 18.553 -0.057 2.603 1.00 50.06 124 HIS A N 1
ATOM 994 C CA . HIS A 1 124 ? 19.543 -0.468 1.604 1.00 50.06 124 HIS A CA 1
ATOM 995 C C . HIS A 1 124 ? 19.397 0.335 0.306 1.00 50.06 124 HIS A C 1
ATOM 997 O O . HIS A 1 124 ? 19.263 -0.227 -0.782 1.00 50.06 124 HIS A O 1
ATOM 1003 N N . ALA A 1 125 ? 19.361 1.665 0.401 1.00 55.44 125 ALA A N 1
ATOM 1004 C CA . ALA A 1 125 ? 19.368 2.505 -0.789 1.00 55.44 125 ALA A CA 1
ATOM 1005 C C . ALA A 1 125 ? 20.705 2.340 -1.537 1.00 55.44 125 ALA A C 1
ATOM 1007 O O . ALA A 1 125 ? 21.743 2.849 -1.110 1.00 55.44 125 ALA A O 1
ATOM 1008 N N . SER A 1 126 ? 20.673 1.641 -2.676 1.00 57.72 126 SER A N 1
ATOM 1009 C CA . SER A 1 126 ? 21.690 1.795 -3.715 1.00 57.72 126 SER A CA 1
ATOM 1010 C C . SER A 1 126 ? 21.822 3.285 -4.071 1.00 57.72 126 SER A C 1
ATOM 1012 O O . SER A 1 126 ? 20.882 4.064 -3.890 1.00 57.72 126 SER A O 1
ATOM 1014 N N . LYS A 1 127 ? 22.979 3.702 -4.602 1.00 68.94 127 LYS A N 1
ATOM 1015 C CA . LYS A 1 127 ? 23.245 5.095 -5.035 1.00 68.94 127 LYS A CA 1
ATOM 1016 C C . LYS A 1 127 ? 22.268 5.635 -6.101 1.00 68.94 127 LYS A C 1
ATOM 1018 O O . LYS A 1 127 ? 22.376 6.792 -6.492 1.00 68.94 127 LYS A O 1
ATOM 1023 N N . GLU A 1 128 ? 21.351 4.814 -6.593 1.00 75.44 128 GLU A N 1
ATOM 1024 C CA . GLU A 1 128 ? 20.431 5.127 -7.681 1.00 75.44 128 GLU A CA 1
ATOM 1025 C C . GLU A 1 128 ? 19.249 5.987 -7.232 1.00 75.44 128 GLU A C 1
ATOM 1027 O O . GLU A 1 128 ? 18.820 5.954 -6.077 1.00 75.44 128 GLU A O 1
ATOM 1032 N N . LEU A 1 129 ? 18.675 6.733 -8.177 1.00 82.06 129 LEU A N 1
ATOM 1033 C CA . LEU A 1 129 ? 17.479 7.540 -7.954 1.00 82.06 129 LEU A CA 1
ATOM 1034 C C . LEU A 1 129 ? 16.260 6.647 -7.679 1.00 82.06 129 LEU A C 1
ATOM 1036 O O . LEU A 1 129 ? 16.118 5.565 -8.247 1.00 82.06 129 LEU A O 1
ATOM 1040 N N . LEU A 1 130 ? 15.339 7.129 -6.837 1.00 78.75 130 LEU A N 1
ATOM 1041 C CA . LEU A 1 130 ? 14.146 6.378 -6.429 1.00 78.75 130 LEU A CA 1
ATOM 1042 C C . LEU A 1 130 ? 13.316 5.885 -7.627 1.00 78.75 130 LEU A C 1
ATOM 1044 O O . LEU A 1 130 ? 12.889 4.735 -7.625 1.00 78.75 130 LEU A O 1
ATOM 1048 N N . GLY A 1 131 ? 13.121 6.732 -8.644 1.00 78.94 131 GLY A N 1
ATOM 1049 C CA . GLY A 1 131 ? 12.359 6.374 -9.845 1.00 78.94 131 GLY A CA 1
ATOM 1050 C C . GLY A 1 131 ? 12.971 5.186 -10.587 1.00 78.94 131 GLY A C 1
ATOM 1051 O O . GLY A 1 131 ? 12.278 4.212 -10.859 1.00 78.94 131 GLY A O 1
ATOM 1052 N N . THR A 1 132 ? 14.287 5.212 -10.818 1.00 83.94 132 THR A N 1
ATOM 1053 C CA . THR A 1 132 ? 15.020 4.118 -11.472 1.00 83.94 132 THR A CA 1
ATOM 1054 C C . THR A 1 132 ? 14.869 2.808 -10.705 1.00 83.94 132 THR A C 1
ATOM 1056 O O . THR A 1 132 ? 14.513 1.791 -11.296 1.00 83.94 132 THR A O 1
ATOM 1059 N N . ARG A 1 133 ? 15.040 2.835 -9.376 1.00 83.44 133 ARG A N 1
ATOM 1060 C CA . ARG A 1 133 ? 14.903 1.632 -8.537 1.00 83.44 133 ARG A CA 1
ATOM 1061 C C . ARG A 1 133 ? 13.507 1.026 -8.600 1.00 83.44 133 ARG A C 1
ATOM 1063 O O . ARG A 1 133 ? 13.365 -0.192 -8.591 1.00 83.44 133 ARG A O 1
ATOM 1070 N N . VAL A 1 134 ? 12.475 1.868 -8.611 1.00 84.69 134 VAL A N 1
ATOM 1071 C CA . VAL A 1 134 ? 11.084 1.406 -8.676 1.00 84.69 134 VAL A CA 1
ATOM 1072 C C . VAL A 1 134 ? 10.803 0.758 -10.024 1.00 84.69 134 VAL A C 1
ATOM 1074 O O . VAL A 1 134 ? 10.252 -0.339 -10.046 1.00 84.69 134 VAL A O 1
ATOM 1077 N N . VAL A 1 135 ? 11.217 1.400 -11.120 1.00 86.19 135 VAL A N 1
ATOM 1078 C CA . VAL A 1 135 ? 11.020 0.863 -12.471 1.00 86.19 135 VAL A CA 1
ATOM 1079 C C . VAL A 1 135 ? 11.719 -0.486 -12.615 1.00 86.19 135 VAL A C 1
ATOM 1081 O O . VAL A 1 135 ? 11.073 -1.442 -13.027 1.00 86.19 135 VAL A O 1
ATOM 1084 N N . ILE A 1 136 ? 12.983 -0.599 -12.191 1.00 86.81 136 ILE A N 1
ATOM 1085 C CA . ILE A 1 136 ? 13.727 -1.868 -12.241 1.00 86.81 136 ILE A CA 1
ATOM 1086 C C . ILE A 1 136 ? 12.998 -2.951 -11.436 1.00 86.81 136 ILE A C 1
ATOM 1088 O O . ILE A 1 136 ? 12.642 -3.980 -11.995 1.00 86.81 136 ILE A O 1
ATOM 1092 N N . LYS A 1 137 ? 12.649 -2.687 -10.166 1.00 86.31 137 LYS A N 1
ATOM 1093 C CA . LYS A 1 137 ? 11.922 -3.658 -9.322 1.00 86.31 137 LYS A CA 1
ATOM 1094 C C . LYS A 1 137 ? 10.601 -4.127 -9.944 1.00 86.31 137 LYS A C 1
ATOM 1096 O O . LYS A 1 137 ? 10.227 -5.287 -9.798 1.00 86.31 137 LYS A O 1
ATOM 1101 N N . MET A 1 138 ? 9.868 -3.222 -10.588 1.00 86.38 138 MET A N 1
ATOM 1102 C CA . MET A 1 138 ? 8.577 -3.525 -11.210 1.00 86.38 138 MET A CA 1
ATOM 1103 C C . MET A 1 138 ? 8.723 -4.321 -12.509 1.00 86.38 138 MET A C 1
ATOM 1105 O O . MET A 1 138 ? 7.940 -5.237 -12.754 1.00 86.38 138 MET A O 1
ATOM 1109 N N . VAL A 1 139 ? 9.732 -4.007 -13.319 1.00 84.94 139 VAL A N 1
ATOM 1110 C CA . VAL A 1 139 ? 10.035 -4.742 -14.554 1.00 84.94 139 VAL A CA 1
ATOM 1111 C C . VAL A 1 139 ? 10.610 -6.127 -14.246 1.00 84.94 139 VAL A C 1
ATOM 1113 O O . VAL A 1 139 ? 10.228 -7.103 -14.896 1.00 84.94 139 VAL A O 1
ATOM 1116 N N . ASP A 1 140 ? 11.454 -6.248 -13.220 1.00 86.38 140 ASP A N 1
ATOM 1117 C CA . ASP A 1 140 ? 11.970 -7.535 -12.742 1.00 86.38 140 ASP A CA 1
ATOM 1118 C C . ASP A 1 140 ? 10.824 -8.443 -12.287 1.00 86.38 140 ASP A C 1
ATOM 1120 O O . ASP A 1 140 ? 10.789 -9.628 -12.619 1.00 86.38 140 ASP A O 1
ATOM 1124 N N . PHE A 1 141 ? 9.836 -7.877 -11.585 1.00 82.00 141 PHE A N 1
ATOM 1125 C CA . PHE A 1 141 ? 8.643 -8.613 -11.178 1.00 82.00 141 PHE A CA 1
ATOM 1126 C C . PHE A 1 141 ? 7.881 -9.183 -12.381 1.00 82.00 141 PHE A C 1
ATOM 1128 O O . PHE A 1 141 ? 7.490 -10.347 -12.346 1.00 82.00 141 PHE A O 1
ATOM 1135 N N . ILE A 1 142 ? 7.707 -8.422 -13.467 1.00 79.12 142 ILE A N 1
ATOM 1136 C CA . ILE A 1 142 ? 7.096 -8.957 -14.696 1.00 79.12 142 ILE A CA 1
ATOM 1137 C C . ILE A 1 142 ? 7.980 -10.036 -15.316 1.00 79.12 142 ILE A C 1
ATOM 1139 O O . ILE A 1 142 ? 7.480 -11.101 -15.661 1.00 79.12 142 ILE A O 1
ATOM 1143 N N . SER A 1 143 ? 9.285 -9.796 -15.442 1.00 78.00 143 SER A N 1
ATOM 1144 C CA . SER A 1 143 ? 10.215 -10.744 -16.074 1.00 78.00 143 SER A CA 1
ATOM 1145 C C . SER A 1 143 ? 10.200 -12.114 -15.389 1.00 78.00 143 SER A C 1
ATOM 1147 O O . SER A 1 143 ? 10.234 -13.137 -16.060 1.00 78.00 143 SER A O 1
ATOM 1149 N N . VAL A 1 144 ? 10.076 -12.149 -14.059 1.00 77.44 144 VAL A N 1
ATOM 1150 C CA . VAL A 1 144 ? 9.968 -13.403 -13.293 1.00 77.44 144 VAL A CA 1
ATOM 1151 C C . VAL A 1 144 ? 8.619 -14.104 -13.503 1.00 77.44 144 VAL A C 1
ATOM 1153 O O . VAL A 1 144 ? 8.570 -15.331 -13.515 1.00 77.44 144 VAL A O 1
ATOM 1156 N N . ASN A 1 145 ? 7.528 -13.351 -13.665 1.00 72.50 145 ASN A N 1
ATOM 1157 C CA . ASN A 1 145 ? 6.168 -13.903 -13.745 1.00 72.50 145 ASN A CA 1
ATOM 1158 C C . ASN A 1 145 ? 5.655 -14.113 -15.185 1.00 72.50 145 ASN A C 1
ATOM 1160 O O . ASN A 1 145 ? 4.611 -14.727 -15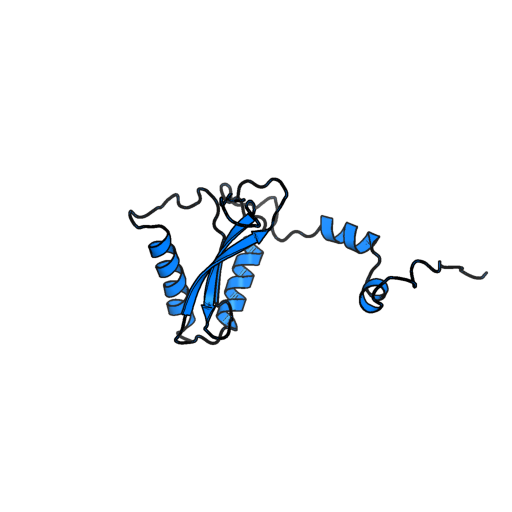.362 1.00 72.50 145 ASN A O 1
ATOM 1164 N N . SER A 1 146 ? 6.373 -13.632 -16.203 1.00 61.97 146 SER A N 1
ATOM 1165 C CA . SER A 1 146 ? 6.010 -13.744 -17.629 1.00 61.97 146 SER A CA 1
ATOM 1166 C C . SER A 1 146 ? 6.533 -15.012 -18.317 1.00 61.97 146 SER A C 1
ATOM 1168 O O . SER A 1 146 ? 6.241 -15.229 -19.488 1.00 61.97 146 SER A O 1
ATOM 1170 N N . VAL A 1 147 ? 7.287 -15.864 -17.609 1.00 52.56 147 VAL A N 1
ATOM 1171 C CA . VAL A 1 147 ? 7.839 -17.135 -18.131 1.00 52.56 147 VAL A CA 1
ATOM 1172 C C . VAL A 1 147 ? 6.862 -18.312 -17.926 1.00 52.56 147 VAL A C 1
ATOM 1174 O O . VAL A 1 147 ? 7.273 -19.464 -17.808 1.00 52.56 147 VAL A O 1
ATOM 1177 N N . ILE A 1 148 ? 5.556 -18.039 -17.880 1.00 40.84 148 ILE A N 1
ATOM 1178 C CA . ILE A 1 148 ? 4.490 -19.056 -17.883 1.00 40.84 148 ILE A CA 1
ATOM 1179 C C . ILE A 1 148 ? 3.587 -18.813 -19.086 1.00 40.84 148 ILE A C 1
ATOM 1181 O O . ILE A 1 148 ? 3.162 -17.650 -19.263 1.00 40.84 148 ILE A O 1
#

Secondary structure (DSSP, 8-state):
----------SSS-HHHHHH--HHHHHHHHHS--SS-GGGPPTT-TTTTTHHHHHHHHHHHHHH----S-EEEEEEEEE--S--TT-EE-TTSSS-EEEEEEEEEETTS-EEEEEEPPTT--TT--SS-HHHHHHHHHHHHHHHHS--

Foldseek 3Di:
DDDPPDPDDPPDDDPVVVVVDDPVVVVVVVVPDWDDDPVPFDPPDQCSRCVVVQVVVLVVLLVPDDDDPAKDKDKDWAADDDDGQQWAADPPDPRRTTWIKIFIAGPVRRTNHIGTDGPPPPPPDDPDDPVVVVVVVVVVSNVVSVPD

Radius of gyration: 20.98 Å; chains: 1; bounding box: 72×40×45 Å

Sequence (148 aa):
MSNTTGQRSRIWGVPLVYNTMSRNCFVELKKYIHFSDNQKLTKGDKMSKVTPLHDMLNKLLAQFGVFHSLLSVDEAMVPYFSRHSAKMFIQGKSICFSYKIWMLCGNDGYSYHISIICQGKDEHASKELLGTRVVIKMVDFISVNSVI